Protein AF-A0A1U0TGA4-F1 (afdb_monomer)

Nearest PDB structures (foldseek):
  3win-assembly1_E  TM=5.427E-01  e=6.252E+00  Clostridium botulinum B
  6jud-assembly1_A  TM=2.972E-01  e=4.193E+00  Aspergillus oryzae
  6ju4-assembly1_A  TM=2.939E-01  e=4.193E+00  Aspergillus oryzae
  6juc-assembly1_A  TM=2.964E-01  e=7.420E+00  Aspergillus oryzae

Secondary structure (DSSP, 8-state):
--PPPPPPEEEEETTEEEEE-EEEE--TTS--EEEEEEEE-TT-EEEE---TT-SEEEEEEEE--TT-BTT-SSGGGBTT-PEEEEEEEE--SB-TTT-SBEEEEEE----SSTT-STTTTTTTTGGGSEEEEESS-TT-B-----

Structure (mmCIF, N/CA/C/O backbone):
data_AF-A0A1U0TGA4-F1
#
_entry.id   AF-A0A1U0TGA4-F1
#
loop_
_atom_site.group_PDB
_atom_site.id
_atom_site.type_symbol
_atom_site.label_atom_id
_atom_site.label_alt_id
_atom_site.label_comp_id
_atom_site.label_asym_id
_atom_site.label_entity_id
_atom_site.label_seq_id
_atom_site.pdbx_PDB_ins_code
_atom_site.Cartn_x
_atom_site.Cartn_y
_atom_site.Cartn_z
_atom_site.occupancy
_atom_site.B_iso_or_equiv
_atom_site.auth_seq_id
_atom_site.auth_comp_id
_atom_site.auth_asym_id
_atom_site.auth_atom_id
_atom_site.pdbx_PDB_model_num
ATOM 1 N N . MET A 1 1 ? -7.439 17.648 19.162 1.00 45.16 1 MET A N 1
ATOM 2 C CA . MET A 1 1 ? -7.726 16.208 18.994 1.00 45.16 1 MET A CA 1
ATOM 3 C C . MET A 1 1 ? -6.404 15.472 19.028 1.00 45.16 1 MET A C 1
ATOM 5 O O . MET A 1 1 ? -5.527 15.807 18.244 1.00 45.16 1 MET A O 1
ATOM 9 N N . THR A 1 2 ? -6.223 14.554 19.971 1.00 46.53 2 THR A N 1
ATOM 10 C CA . THR A 1 2 ? -5.033 13.700 20.017 1.00 46.53 2 THR A CA 1
ATOM 11 C C . THR A 1 2 ? -5.301 12.540 19.072 1.00 46.53 2 THR A C 1
ATOM 13 O O . THR A 1 2 ? -6.161 11.712 19.362 1.00 46.53 2 THR A O 1
ATOM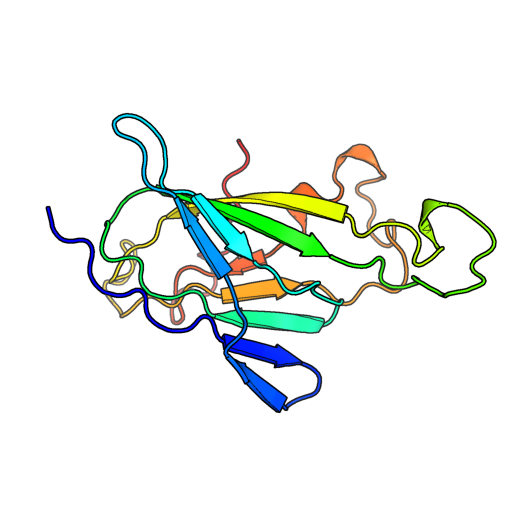 16 N N . TYR A 1 3 ? -4.648 12.522 17.911 1.00 54.56 3 TYR A N 1
ATOM 17 C CA . TYR A 1 3 ? -4.734 11.366 17.025 1.00 54.56 3 TYR A CA 1
ATOM 18 C C . TYR A 1 3 ? -4.116 10.163 17.753 1.00 54.56 3 TYR A C 1
ATOM 20 O O . TYR A 1 3 ? -3.051 10.322 18.364 1.00 54.56 3 TYR A O 1
ATOM 28 N N . PRO A 1 4 ? -4.773 8.990 17.761 1.00 58.16 4 PRO A N 1
ATOM 29 C CA . PRO A 1 4 ? -4.189 7.799 18.358 1.00 58.16 4 PRO A CA 1
ATOM 30 C C . PRO A 1 4 ? -2.836 7.515 17.702 1.00 58.16 4 PRO A C 1
ATOM 32 O O . PRO A 1 4 ? -2.633 7.799 16.519 1.00 58.16 4 PRO A O 1
ATOM 35 N N . LYS A 1 5 ? -1.891 6.977 18.484 1.00 58.34 5 LYS A N 1
ATOM 36 C CA . LYS A 1 5 ? -0.622 6.501 17.929 1.00 58.34 5 LYS A CA 1
ATOM 37 C C . LYS A 1 5 ? -0.975 5.469 16.853 1.00 58.34 5 LYS A C 1
ATOM 39 O O . LYS A 1 5 ? -1.648 4.498 17.196 1.00 58.34 5 LYS A O 1
ATOM 44 N N . PRO A 1 6 ? -0.579 5.680 15.591 1.00 64.00 6 PRO A N 1
ATOM 45 C CA . PRO A 1 6 ? -1.025 4.804 14.530 1.00 64.00 6 PRO A CA 1
ATOM 46 C C . PRO A 1 6 ? -0.408 3.421 14.743 1.00 64.00 6 PRO A C 1
ATOM 48 O O . PRO A 1 6 ? 0.765 3.297 15.120 1.00 64.00 6 PRO A O 1
ATOM 51 N N . GLU A 1 7 ? -1.231 2.392 14.567 1.00 76.44 7 GLU A N 1
ATOM 52 C CA . GLU A 1 7 ? -0.787 1.005 14.600 1.00 76.44 7 GLU A CA 1
ATOM 53 C C . GLU A 1 7 ? 0.287 0.768 13.522 1.00 76.44 7 GLU A C 1
ATOM 55 O O . GLU A 1 7 ? 0.352 1.501 12.526 1.00 76.44 7 GLU A O 1
ATOM 60 N N . PRO A 1 8 ? 1.192 -0.203 13.727 1.00 85.25 8 PRO A N 1
ATOM 61 C CA . PRO A 1 8 ? 2.203 -0.515 12.729 1.00 85.25 8 PRO A CA 1
ATOM 62 C C . PRO A 1 8 ? 1.556 -0.970 11.415 1.00 85.25 8 PRO A C 1
ATOM 64 O O . PRO A 1 8 ? 0.623 -1.766 11.422 1.00 85.25 8 PRO A O 1
ATOM 67 N N . ILE A 1 9 ? 2.111 -0.511 10.292 1.00 87.38 9 ILE A N 1
ATOM 68 C CA . ILE A 1 9 ? 1.838 -1.083 8.970 1.00 87.38 9 ILE A CA 1
ATOM 69 C C . ILE A 1 9 ? 2.670 -2.353 8.835 1.00 87.38 9 ILE A C 1
ATOM 71 O O . ILE A 1 9 ? 3.887 -2.310 9.043 1.00 87.38 9 ILE A O 1
ATOM 75 N N . TRP A 1 10 ? 2.043 -3.468 8.467 1.00 91.44 10 TRP A N 1
ATOM 76 C CA . TRP A 1 10 ? 2.736 -4.741 8.281 1.00 91.44 10 TRP A CA 1
ATOM 77 C C . TRP A 1 10 ? 2.968 -5.026 6.805 1.00 91.44 10 TRP A C 1
ATOM 79 O O . TRP A 1 10 ? 2.050 -4.940 5.999 1.00 91.44 10 TRP A O 1
ATOM 89 N N . LEU A 1 11 ? 4.193 -5.414 6.464 1.00 92.62 11 LEU A N 1
ATOM 90 C CA . LEU A 1 11 ? 4.554 -5.925 5.149 1.00 92.62 11 LEU A CA 1
ATOM 91 C C . LEU A 1 11 ? 4.730 -7.439 5.229 1.00 92.62 11 LEU A C 1
ATOM 93 O O . LEU A 1 11 ? 5.493 -7.926 6.065 1.00 92.62 11 LEU A O 1
ATOM 97 N N . GLU A 1 12 ? 4.068 -8.165 4.336 1.00 93.88 12 GLU A N 1
ATOM 98 C CA . GLU A 1 12 ? 4.327 -9.566 4.035 1.00 93.88 12 GLU A CA 1
ATOM 99 C C . GLU A 1 12 ? 4.996 -9.687 2.660 1.00 93.88 12 GLU A C 1
ATOM 101 O O . GLU A 1 12 ? 4.471 -9.220 1.650 1.00 93.88 12 GLU A O 1
ATOM 106 N N . ARG A 1 13 ? 6.166 -10.330 2.621 1.00 90.62 13 ARG A N 1
ATOM 107 C CA . ARG A 1 13 ? 6.933 -10.599 1.397 1.00 90.62 13 ARG A CA 1
ATOM 108 C C . ARG A 1 13 ? 7.619 -11.949 1.527 1.00 90.62 13 ARG A C 1
ATOM 110 O O . ARG A 1 13 ? 8.324 -12.196 2.509 1.00 90.62 13 ARG A O 1
ATOM 117 N N . ASN A 1 14 ? 7.456 -12.820 0.529 1.00 88.50 14 ASN A N 1
ATOM 118 C CA . ASN A 1 14 ? 8.048 -14.166 0.513 1.00 88.50 14 ASN A CA 1
ATOM 119 C C . ASN A 1 14 ? 7.766 -14.966 1.807 1.00 88.50 14 ASN A C 1
ATOM 121 O O . ASN A 1 14 ? 8.666 -15.600 2.362 1.00 88.50 14 ASN A O 1
ATOM 125 N N . GLY A 1 15 ? 6.537 -14.872 2.332 1.00 89.19 15 GLY A N 1
ATOM 126 C CA . GLY A 1 15 ? 6.094 -15.568 3.549 1.00 89.19 15 GLY A CA 1
ATOM 127 C C . GLY A 1 15 ? 6.668 -15.033 4.869 1.00 89.19 15 GLY A C 1
ATOM 128 O O . GLY A 1 15 ? 6.471 -15.647 5.915 1.00 89.19 15 GLY A O 1
ATOM 129 N N . LYS A 1 16 ? 7.394 -13.909 4.852 1.00 94.00 16 LYS A N 1
ATOM 130 C CA . LYS A 1 16 ? 7.888 -13.227 6.057 1.00 94.00 16 LYS A CA 1
ATOM 131 C C . LYS A 1 16 ? 7.079 -11.960 6.302 1.00 94.00 16 LYS A C 1
ATOM 133 O O . LYS A 1 16 ? 6.805 -11.242 5.348 1.00 94.00 16 LYS A O 1
ATOM 138 N N . ARG A 1 17 ? 6.775 -11.667 7.573 1.00 94.38 17 ARG A N 1
ATOM 139 C CA . ARG A 1 17 ? 6.004 -10.490 8.003 1.00 94.38 17 ARG A CA 1
ATOM 140 C C . ARG A 1 17 ? 6.812 -9.608 8.957 1.00 94.38 17 ARG A C 1
ATOM 142 O O . ARG A 1 17 ? 7.390 -10.125 9.912 1.00 94.38 17 ARG A O 1
ATOM 149 N N . TRP A 1 18 ? 6.856 -8.298 8.715 1.00 94.12 18 TRP A N 1
ATOM 150 C CA . TRP A 1 18 ? 7.531 -7.321 9.585 1.00 94.12 18 TRP A CA 1
ATOM 151 C C . TRP A 1 18 ? 6.869 -5.937 9.510 1.00 94.12 18 TRP A C 1
ATOM 153 O O . TRP A 1 18 ? 6.201 -5.639 8.519 1.00 94.12 18 TRP A O 1
ATOM 163 N N . PRO A 1 19 ? 7.017 -5.084 10.541 1.00 93.50 19 PRO A N 1
ATOM 164 C CA . PRO A 1 19 ? 6.474 -3.735 10.491 1.00 93.50 19 PRO A CA 1
ATOM 165 C C . PRO A 1 19 ? 7.354 -2.844 9.607 1.00 93.50 19 PRO A C 1
ATOM 167 O O . PRO A 1 19 ? 8.584 -2.920 9.681 1.00 93.50 19 PRO A O 1
ATOM 170 N N . ILE A 1 20 ? 6.741 -1.975 8.806 1.00 90.44 20 ILE A N 1
ATOM 171 C CA . ILE A 1 20 ? 7.453 -1.006 7.963 1.00 90.44 20 ILE A CA 1
ATOM 172 C C . ILE A 1 20 ? 7.231 0.434 8.436 1.00 90.44 20 ILE A C 1
ATOM 174 O O . ILE A 1 20 ? 6.161 0.769 8.953 1.00 90.44 20 ILE A O 1
ATOM 178 N N . PRO A 1 21 ? 8.238 1.311 8.279 1.00 89.69 21 PRO A N 1
ATOM 179 C CA . PRO A 1 21 ? 8.108 2.712 8.641 1.00 89.69 21 PRO A CA 1
ATOM 180 C C . PRO A 1 21 ? 7.198 3.467 7.661 1.00 89.69 21 PRO A C 1
ATOM 182 O O . PRO A 1 21 ? 7.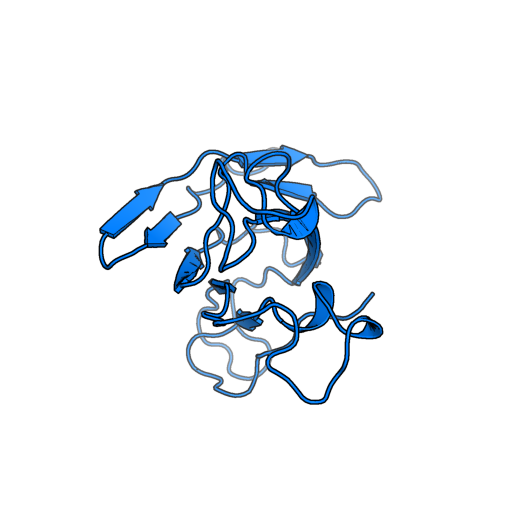234 3.253 6.447 1.00 89.69 21 PRO A O 1
ATOM 185 N N . PHE A 1 22 ? 6.420 4.403 8.197 1.00 87.62 22 PHE A N 1
ATOM 186 C CA . PHE A 1 22 ? 5.559 5.302 7.434 1.00 87.62 22 PHE A CA 1
ATOM 187 C C . PHE A 1 22 ? 5.496 6.677 8.101 1.00 87.62 22 PHE A C 1
ATOM 189 O O . PHE A 1 22 ? 5.731 6.810 9.304 1.00 87.62 22 PHE A O 1
ATOM 196 N N . SER A 1 23 ? 5.164 7.701 7.322 1.00 88.00 23 SER A N 1
ATOM 197 C CA . SER A 1 23 ? 4.798 9.022 7.836 1.00 88.00 23 SER A CA 1
ATOM 198 C C . SER A 1 23 ? 3.303 9.250 7.665 1.00 88.00 23 SER A C 1
ATOM 200 O O . SER A 1 23 ? 2.759 8.946 6.606 1.00 88.00 23 SER A O 1
ATOM 202 N N . ALA A 1 24 ? 2.659 9.808 8.686 1.00 84.25 24 ALA A N 1
ATOM 203 C CA . ALA A 1 24 ? 1.260 10.209 8.635 1.00 84.25 24 ALA A CA 1
ATOM 204 C C . ALA A 1 24 ? 1.156 11.729 8.780 1.00 84.25 24 ALA A C 1
ATOM 206 O O . ALA A 1 24 ? 1.659 12.297 9.753 1.00 84.25 24 ALA A O 1
ATOM 207 N N . THR A 1 25 ? 0.488 12.369 7.828 1.00 84.94 25 THR A N 1
ATOM 208 C CA . THR A 1 25 ? 0.280 13.814 7.791 1.00 84.94 25 THR A CA 1
ATOM 209 C C . THR A 1 25 ? -1.211 14.111 7.864 1.00 84.94 25 THR A C 1
ATOM 211 O O . THR A 1 25 ? -2.002 13.555 7.102 1.00 84.94 25 THR A O 1
ATOM 214 N N . TYR A 1 26 ? -1.586 15.003 8.781 1.00 80.62 26 TYR A N 1
ATOM 215 C CA . TYR A 1 26 ? -2.965 15.419 9.013 1.00 80.62 26 TYR A CA 1
ATOM 216 C C . TYR A 1 26 ? -3.048 16.939 8.880 1.00 80.62 26 TYR A C 1
ATOM 218 O O . TYR A 1 26 ? -2.508 17.664 9.718 1.00 80.62 26 TYR A O 1
ATOM 226 N N . HIS A 1 27 ? -3.730 17.413 7.841 1.00 81.25 27 HIS A N 1
ATOM 227 C CA . HIS A 1 27 ? -4.035 18.827 7.644 1.00 81.25 27 HIS A CA 1
ATOM 228 C C . HIS A 1 27 ? -5.547 19.037 7.706 1.00 81.25 27 HIS A C 1
ATOM 230 O O . HIS A 1 27 ? -6.328 18.207 7.242 1.00 81.25 27 HIS A O 1
ATOM 236 N N . GLU A 1 28 ? -5.973 20.130 8.335 1.00 79.50 28 GLU A N 1
ATOM 237 C CA . GLU A 1 28 ? -7.391 20.469 8.417 1.00 79.50 28 GLU A CA 1
ATOM 238 C C . GLU A 1 28 ? -7.944 20.750 7.013 1.00 79.50 28 GLU A C 1
ATOM 240 O O . GLU A 1 28 ? -7.356 21.512 6.252 1.00 79.50 28 GLU A O 1
ATOM 245 N N . GLY A 1 29 ? -9.065 20.114 6.667 1.00 78.00 29 GLY A N 1
ATOM 246 C CA . GLY A 1 29 ? -9.687 20.245 5.345 1.00 78.00 29 GLY A CA 1
ATOM 247 C C . GLY A 1 29 ? -9.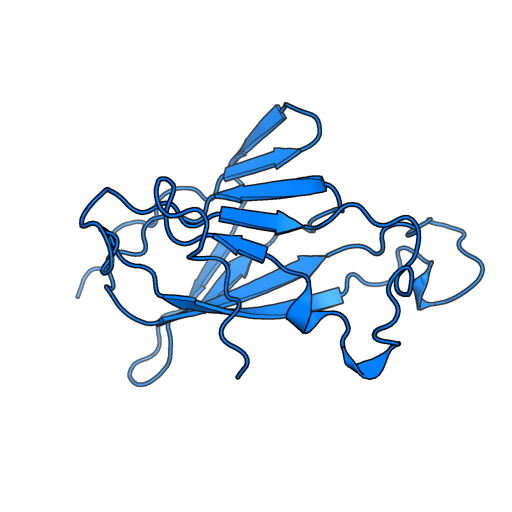080 19.367 4.245 1.00 78.00 29 GLY A C 1
ATOM 248 O O . GLY A 1 29 ? -9.638 19.325 3.152 1.00 78.00 29 GLY A O 1
ATOM 249 N N . GLU A 1 30 ? -8.004 18.626 4.523 1.00 82.00 30 GLU A N 1
ATOM 250 C CA . GLU A 1 30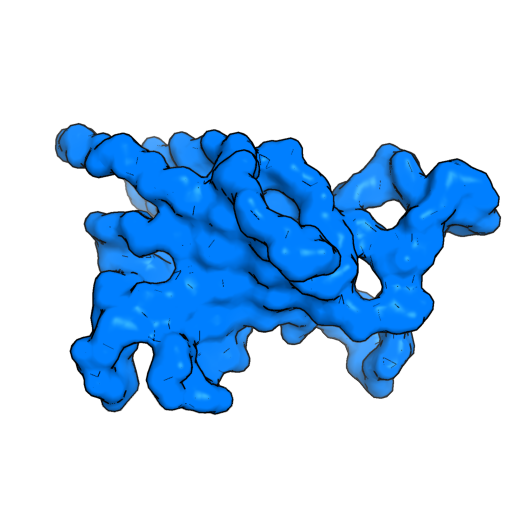 ? -7.395 17.683 3.579 1.00 82.00 30 GLU A CA 1
ATOM 251 C C . GLU A 1 30 ? -7.621 16.228 4.004 1.00 82.00 30 GLU A C 1
ATOM 253 O O . GLU A 1 30 ? -7.901 15.923 5.169 1.00 82.00 30 GLU A O 1
ATOM 258 N N . LEU A 1 31 ? -7.482 15.306 3.046 1.00 79.56 31 LEU A N 1
ATOM 259 C CA . LEU A 1 31 ? -7.455 13.885 3.370 1.00 79.56 31 LEU A CA 1
ATOM 260 C C . LEU A 1 31 ? -6.176 13.568 4.161 1.00 79.56 31 LEU A C 1
ATOM 262 O O . LEU A 1 31 ? -5.087 13.980 3.742 1.00 79.56 31 LEU A O 1
ATOM 266 N N . PRO A 1 32 ? -6.266 12.810 5.270 1.00 81.62 32 PRO A N 1
ATOM 267 C CA . PRO A 1 32 ? -5.079 12.315 5.949 1.00 81.62 32 PRO A CA 1
ATOM 268 C C . PRO A 1 32 ? -4.223 11.535 4.954 1.00 81.62 32 PRO A C 1
ATOM 270 O O . PRO A 1 32 ? -4.733 10.697 4.211 1.00 81.62 32 PRO A O 1
ATOM 273 N N . THR A 1 33 ? -2.927 11.829 4.928 1.00 84.44 33 THR A N 1
ATOM 274 C CA . THR A 1 33 ? -1.991 11.195 3.999 1.00 84.44 33 THR A CA 1
ATOM 275 C C . THR A 1 33 ? -1.044 10.288 4.764 1.00 84.44 33 THR A C 1
ATOM 277 O O . THR A 1 33 ? -0.323 10.733 5.657 1.00 84.44 33 THR A O 1
ATOM 280 N N . LEU A 1 34 ? -1.030 9.013 4.396 1.00 84.94 34 LEU A N 1
ATOM 281 C CA . LEU A 1 34 ? -0.017 8.046 4.784 1.00 84.94 34 LEU A CA 1
ATOM 282 C C . LEU A 1 34 ? 0.999 7.914 3.649 1.00 84.94 34 LEU A C 1
ATOM 284 O O . LEU A 1 34 ? 0.623 7.692 2.504 1.00 84.94 34 LEU A O 1
ATOM 288 N N . ALA A 1 35 ? 2.289 7.997 3.954 1.00 87.88 35 ALA A N 1
ATOM 289 C CA . ALA A 1 35 ? 3.344 7.680 2.996 1.00 87.88 35 ALA A CA 1
ATOM 290 C C . ALA A 1 35 ? 4.202 6.536 3.533 1.00 87.88 35 ALA A C 1
ATOM 292 O O . ALA A 1 35 ? 4.823 6.662 4.594 1.00 87.88 35 ALA A O 1
ATOM 293 N N . LEU A 1 36 ? 4.236 5.420 2.800 1.00 88.94 36 LEU A N 1
ATOM 294 C CA . LEU A 1 36 ? 5.137 4.313 3.113 1.00 88.94 36 LEU A CA 1
ATOM 295 C C . LEU A 1 36 ? 6.570 4.737 2.797 1.00 88.94 36 LEU A C 1
ATOM 297 O O . LEU A 1 36 ? 6.847 5.265 1.719 1.00 88.94 36 LEU A O 1
ATOM 301 N N . LEU A 1 37 ? 7.483 4.504 3.739 1.00 88.00 37 LEU A N 1
ATOM 302 C CA . LEU A 1 37 ? 8.898 4.833 3.552 1.00 88.00 37 LEU A CA 1
ATOM 303 C C . LEU A 1 37 ? 9.700 3.657 2.973 1.00 88.00 37 LEU A C 1
ATOM 305 O O . LEU A 1 37 ? 10.835 3.852 2.544 1.00 88.00 37 LEU A O 1
ATOM 309 N N . ASP A 1 38 ? 9.112 2.459 2.941 1.00 89.44 38 ASP A N 1
ATOM 310 C CA . ASP A 1 38 ? 9.672 1.288 2.261 1.00 89.44 38 ASP A CA 1
ATOM 311 C C . ASP A 1 38 ? 9.245 1.250 0.782 1.00 89.44 38 ASP A C 1
ATOM 313 O O . ASP A 1 38 ? 8.205 1.791 0.395 1.00 89.44 38 ASP A O 1
ATOM 317 N N . ILE A 1 39 ? 10.055 0.595 -0.048 1.00 88.38 39 ILE A N 1
ATOM 318 C CA . ILE A 1 39 ? 9.750 0.354 -1.456 1.00 88.38 39 ILE A CA 1
ATOM 319 C C . ILE A 1 39 ? 9.170 -1.053 -1.594 1.00 88.38 39 ILE A C 1
ATOM 321 O O . ILE A 1 39 ? 9.835 -2.064 -1.333 1.00 88.38 39 ILE A O 1
ATOM 325 N N . LEU A 1 40 ? 7.928 -1.116 -2.061 1.00 86.69 40 LEU A N 1
ATOM 326 C CA . LEU A 1 40 ? 7.230 -2.364 -2.308 1.00 86.69 40 LEU A CA 1
ATOM 327 C C . LEU A 1 40 ? 7.744 -3.045 -3.580 1.00 86.69 40 LEU A C 1
ATOM 329 O O . LEU A 1 40 ? 8.209 -2.412 -4.533 1.00 86.69 40 LEU A O 1
ATOM 333 N N . HIS A 1 41 ? 7.650 -4.362 -3.583 1.00 84.50 41 HIS A N 1
ATOM 334 C CA . HIS A 1 41 ? 7.975 -5.242 -4.690 1.00 84.50 41 HIS A CA 1
ATOM 335 C C . HIS A 1 41 ? 6.712 -5.996 -5.120 1.00 84.50 41 HIS A C 1
ATOM 337 O O . HIS A 1 41 ? 5.793 -6.171 -4.323 1.00 84.50 41 HIS A O 1
ATOM 343 N N . PRO A 1 42 ? 6.642 -6.457 -6.373 1.00 79.44 42 PRO A N 1
ATOM 344 C CA . PRO A 1 42 ? 5.589 -7.378 -6.787 1.00 79.44 42 PRO A CA 1
ATOM 345 C C . PRO A 1 42 ? 5.534 -8.621 -5.899 1.00 79.44 42 PRO A C 1
ATOM 347 O O . PRO A 1 42 ? 6.580 -9.159 -5.535 1.00 79.44 42 PRO A O 1
ATOM 350 N N . GLY A 1 43 ? 4.317 -9.032 -5.547 1.00 79.50 43 GLY A N 1
ATOM 351 C CA . GLY A 1 43 ? 4.030 -10.093 -4.580 1.00 79.50 43 GLY A CA 1
ATOM 352 C C . GLY A 1 43 ? 3.894 -9.608 -3.136 1.00 79.50 43 GLY A C 1
ATOM 353 O O . GLY A 1 43 ? 3.440 -10.367 -2.281 1.00 79.50 43 GLY A O 1
ATOM 354 N N . ASP A 1 44 ? 4.244 -8.352 -2.843 1.00 87.62 44 ASP A N 1
ATOM 355 C CA . ASP A 1 44 ? 4.077 -7.795 -1.504 1.00 87.62 44 ASP A CA 1
ATOM 356 C C . ASP A 1 44 ? 2.602 -7.642 -1.133 1.00 87.62 44 ASP A C 1
ATOM 358 O O . ASP A 1 44 ? 1.780 -7.175 -1.931 1.00 87.62 44 ASP A O 1
ATOM 362 N N . ARG A 1 45 ? 2.299 -7.944 0.130 1.00 87.94 45 ARG A N 1
ATOM 363 C CA . ARG A 1 45 ? 1.030 -7.598 0.770 1.00 87.94 45 ARG A CA 1
ATOM 364 C C . ARG A 1 45 ? 1.281 -6.638 1.917 1.00 87.94 45 ARG A C 1
ATOM 366 O O . ARG A 1 45 ? 2.132 -6.892 2.766 1.00 87.94 45 ARG A O 1
ATOM 373 N N . VAL A 1 46 ? 0.542 -5.539 1.948 1.00 86.81 46 VAL A N 1
ATOM 374 C CA . VAL A 1 46 ? 0.649 -4.520 2.993 1.00 86.81 46 VAL A CA 1
ATOM 375 C C . VAL A 1 46 ? -0.666 -4.440 3.744 1.00 86.81 46 VAL A C 1
ATOM 377 O O . VAL A 1 46 ? -1.699 -4.169 3.145 1.00 86.81 46 VAL A O 1
ATOM 380 N N . GLU A 1 47 ? -0.619 -4.643 5.051 1.00 86.00 47 GLU A N 1
ATOM 381 C CA . GLU A 1 47 ? -1.741 -4.433 5.959 1.00 86.00 47 GLU A CA 1
ATOM 382 C C . GLU A 1 47 ? -1.615 -3.039 6.562 1.00 86.00 47 GLU A C 1
ATOM 384 O O . GLU A 1 47 ? -0.662 -2.734 7.289 1.00 86.00 47 GLU A O 1
ATOM 389 N N . LEU A 1 48 ? -2.552 -2.171 6.194 1.00 80.88 48 LEU A N 1
ATOM 390 C CA . LEU A 1 48 ? -2.634 -0.821 6.723 1.00 80.88 48 LEU A CA 1
ATOM 391 C C . LEU A 1 48 ? -3.340 -0.856 8.082 1.00 80.88 48 LEU A C 1
ATOM 393 O O . LEU A 1 48 ? -4.256 -1.658 8.269 1.00 80.88 48 LEU A O 1
ATOM 397 N N . PRO A 1 49 ? -2.950 0.020 9.022 1.00 73.94 49 PRO A N 1
ATOM 398 C CA . PRO A 1 49 ? -3.641 0.141 10.290 1.00 73.94 49 PRO A CA 1
ATOM 399 C C . PRO A 1 49 ? -5.083 0.561 10.040 1.00 73.94 49 PRO A C 1
ATOM 401 O O . PRO A 1 49 ? -5.352 1.305 9.085 1.00 73.94 49 PRO A O 1
ATOM 404 N N . SER A 1 50 ? -5.982 0.196 10.957 1.00 66.81 50 SER A N 1
ATOM 405 C CA . SER A 1 50 ? -7.230 0.939 11.025 1.00 66.81 50 SER A CA 1
ATOM 406 C C . SER A 1 50 ? -6.883 2.372 11.412 1.00 66.81 50 SER A C 1
ATOM 408 O O . SER A 1 50 ? -6.527 2.689 12.552 1.00 66.81 50 SER A O 1
ATOM 410 N N . ILE A 1 51 ? -6.918 3.269 10.431 1.00 63.66 51 ILE A N 1
ATOM 411 C CA . ILE A 1 51 ? -6.932 4.684 10.737 1.00 63.66 51 ILE A CA 1
ATOM 412 C C . ILE A 1 51 ? -8.346 4.923 11.253 1.00 63.66 51 ILE A C 1
ATOM 414 O O . ILE A 1 51 ? -9.299 4.904 10.473 1.00 63.66 51 ILE A O 1
ATOM 418 N N . ALA A 1 52 ? -8.468 5.113 12.568 1.00 49.97 52 ALA A N 1
ATOM 419 C CA . ALA A 1 52 ? -9.710 5.366 13.306 1.00 49.97 52 ALA A CA 1
ATOM 420 C C . ALA A 1 52 ? -10.377 6.708 12.928 1.00 49.97 52 ALA A C 1
ATOM 422 O O . ALA A 1 52 ? -10.837 7.477 13.773 1.00 49.97 52 ALA A O 1
ATOM 423 N N . THR A 1 53 ? -10.350 7.063 11.650 1.00 54.00 53 THR A N 1
ATOM 424 C CA . THR A 1 53 ? -10.895 8.287 11.093 1.00 54.00 53 THR A CA 1
ATOM 425 C C . THR A 1 53 ? -12.269 8.055 10.484 1.00 54.00 53 THR A C 1
ATOM 427 O O . THR A 1 53 ? -12.975 9.049 10.336 1.00 54.00 53 THR A O 1
ATOM 430 N N . ASN A 1 54 ? -12.672 6.810 10.155 1.00 63.25 54 ASN A N 1
ATOM 431 C CA . ASN A 1 54 ? -13.897 6.507 9.389 1.00 63.25 54 ASN A CA 1
ATOM 432 C C . ASN A 1 54 ? -14.078 7.481 8.205 1.00 63.25 54 ASN A C 1
ATOM 434 O O . ASN A 1 54 ? -15.172 7.974 7.927 1.00 63.25 54 ASN A O 1
ATOM 438 N N . ARG A 1 55 ? -12.961 7.842 7.565 1.00 68.25 55 ARG A N 1
ATOM 439 C CA . ARG A 1 55 ? -12.861 8.856 6.512 1.00 68.25 55 ARG A CA 1
ATOM 440 C C . ARG A 1 55 ? -11.921 8.349 5.421 1.00 68.25 55 ARG A C 1
ATOM 442 O O . ARG A 1 55 ? -11.047 7.533 5.724 1.00 68.25 55 ARG A O 1
ATOM 449 N N . PRO A 1 56 ? -12.046 8.866 4.188 1.00 75.06 56 PRO A N 1
ATOM 450 C CA . PRO A 1 56 ? -11.065 8.595 3.154 1.00 75.06 56 PRO A CA 1
ATOM 451 C C . PRO A 1 56 ? -9.674 9.054 3.604 1.00 75.06 56 PRO A C 1
ATOM 453 O O . PRO A 1 56 ? -9.526 10.085 4.264 1.00 75.06 56 PRO A O 1
ATOM 456 N N . ALA A 1 57 ? -8.657 8.295 3.228 1.00 77.69 57 ALA A N 1
ATOM 457 C CA . ALA A 1 57 ? -7.254 8.590 3.434 1.00 77.69 57 ALA A CA 1
ATOM 458 C C . ALA A 1 57 ? -6.509 8.424 2.113 1.00 77.69 57 ALA A C 1
ATOM 460 O O . ALA A 1 57 ? -6.852 7.585 1.279 1.00 77.69 57 ALA A O 1
ATOM 461 N N . ARG A 1 58 ? -5.469 9.228 1.927 1.00 83.19 58 ARG A N 1
ATOM 462 C CA . ARG A 1 58 ? -4.527 9.058 0.832 1.00 83.19 58 ARG A CA 1
ATOM 463 C C . ARG A 1 58 ? -3.379 8.174 1.295 1.00 83.19 58 ARG A C 1
ATOM 465 O O . ARG A 1 58 ? -2.841 8.372 2.380 1.00 83.19 58 ARG A O 1
ATOM 472 N N . LEU A 1 59 ? -2.973 7.234 0.459 1.00 83.25 59 LEU A N 1
ATOM 473 C CA . LEU A 1 59 ? -1.764 6.453 0.629 1.00 83.25 59 LEU A CA 1
ATOM 474 C C . LEU A 1 59 ? -0.824 6.696 -0.546 1.00 83.25 59 LEU A C 1
ATOM 476 O O . LEU A 1 59 ? -1.181 6.434 -1.690 1.00 83.25 59 LEU A O 1
ATOM 480 N N . ASP A 1 60 ? 0.395 7.124 -0.258 1.00 86.56 60 ASP A N 1
ATOM 481 C CA . ASP A 1 60 ? 1.468 7.200 -1.239 1.00 86.56 60 ASP A CA 1
ATOM 482 C C . ASP A 1 60 ? 2.435 6.024 -1.027 1.00 86.56 60 ASP A C 1
ATOM 484 O O . ASP A 1 60 ? 3.051 5.882 0.035 1.00 86.56 60 ASP A O 1
ATOM 488 N N . VAL A 1 61 ? 2.585 5.177 -2.049 1.00 85.38 61 VAL A N 1
ATOM 489 C CA . VAL A 1 61 ? 3.503 4.026 -2.024 1.00 85.38 61 VAL A CA 1
ATOM 490 C C . VAL A 1 61 ? 4.584 4.155 -3.086 1.00 85.38 61 VAL A C 1
ATOM 492 O O . VAL A 1 61 ? 4.324 4.612 -4.200 1.00 85.38 61 VAL A O 1
ATOM 495 N N . ALA A 1 62 ? 5.801 3.730 -2.753 1.00 86.44 62 ALA A N 1
ATOM 496 C CA . ALA A 1 62 ? 6.882 3.554 -3.713 1.00 86.44 62 ALA A CA 1
ATOM 497 C C . ALA A 1 62 ? 6.959 2.080 -4.130 1.00 86.44 62 ALA A C 1
ATOM 499 O O . ALA A 1 62 ? 6.950 1.207 -3.267 1.00 86.44 62 ALA A O 1
ATOM 500 N N . VAL A 1 63 ? 7.049 1.785 -5.428 1.00 80.69 63 VAL A N 1
ATOM 501 C CA . VAL A 1 63 ? 7.011 0.405 -5.939 1.00 80.69 63 VAL A CA 1
ATOM 502 C C . VAL A 1 63 ? 8.047 0.192 -7.033 1.00 80.69 63 VAL A C 1
ATOM 504 O O . VAL A 1 63 ? 8.190 1.008 -7.950 1.00 80.69 63 VAL A O 1
ATOM 507 N N . TRP A 1 64 ? 8.770 -0.922 -6.961 1.00 80.12 64 TRP A N 1
ATOM 508 C CA . TRP A 1 64 ? 9.671 -1.323 -8.032 1.00 80.12 64 TRP A CA 1
ATOM 509 C C . TRP A 1 64 ? 8.919 -1.963 -9.213 1.00 80.12 64 TRP A C 1
ATOM 511 O O . TRP A 1 64 ? 7.993 -2.746 -9.006 1.00 80.12 64 TRP A O 1
ATOM 521 N N . PRO A 1 65 ? 9.368 -1.719 -10.462 1.00 71.56 65 PRO A N 1
ATOM 522 C CA . PRO A 1 65 ? 9.074 -2.591 -11.590 1.00 71.56 65 PRO A CA 1
ATOM 523 C C . PRO A 1 65 ? 9.260 -4.077 -11.252 1.00 71.56 65 PRO A C 1
ATOM 525 O O . PRO A 1 65 ? 10.286 -4.420 -10.656 1.00 71.56 65 PRO A O 1
ATOM 528 N N . PRO A 1 66 ? 8.421 -4.982 -11.778 1.00 67.00 66 PRO A N 1
ATOM 529 C CA . PRO A 1 66 ? 8.673 -6.419 -11.649 1.00 67.00 66 PRO A CA 1
ATOM 530 C C . PRO A 1 66 ? 10.002 -6.884 -12.242 1.00 67.00 66 PRO A C 1
ATOM 532 O O . PRO A 1 66 ? 10.682 -7.745 -11.690 1.00 67.00 66 PRO A O 1
ATOM 535 N N . ASN A 1 67 ? 10.442 -6.226 -13.314 1.00 66.00 67 ASN A N 1
ATOM 536 C CA . ASN A 1 67 ? 11.725 -6.495 -13.960 1.00 66.00 67 ASN A CA 1
ATOM 537 C C . ASN A 1 67 ? 12.815 -5.481 -13.604 1.00 66.00 67 ASN A C 1
ATOM 539 O O . ASN A 1 67 ? 13.738 -5.281 -14.397 1.00 66.00 67 ASN A O 1
ATOM 543 N N . ALA A 1 68 ? 12.718 -4.802 -12.458 1.00 70.94 68 ALA A N 1
ATOM 544 C CA . ALA A 1 68 ? 13.747 -3.851 -12.056 1.00 70.94 68 ALA A CA 1
ATOM 545 C C . ALA A 1 68 ? 15.057 -4.604 -11.789 1.00 70.94 68 ALA A C 1
ATOM 547 O O . ALA A 1 68 ? 15.141 -5.456 -10.898 1.00 70.94 68 ALA A O 1
ATOM 548 N N . ARG A 1 69 ? 16.101 -4.287 -12.551 1.00 70.88 69 ARG A N 1
ATOM 549 C CA . ARG A 1 69 ? 17.457 -4.823 -12.377 1.00 70.88 69 ARG A CA 1
ATOM 550 C C . ARG A 1 69 ? 18.439 -3.663 -12.263 1.00 70.88 69 ARG A C 1
ATOM 552 O O . ARG A 1 69 ? 18.242 -2.635 -12.900 1.00 70.88 69 ARG A O 1
ATOM 559 N N . GLU A 1 70 ? 19.525 -3.846 -11.517 1.00 70.31 70 GLU A N 1
ATOM 560 C CA . GLU A 1 70 ? 20.602 -2.843 -11.416 1.00 70.31 70 GLU A CA 1
ATOM 561 C C . GLU A 1 70 ? 21.125 -2.429 -12.807 1.00 70.31 70 GLU A C 1
ATOM 563 O O . GLU A 1 70 ? 21.250 -1.248 -13.115 1.00 70.31 70 GLU A O 1
ATOM 568 N N . ALA A 1 71 ? 21.315 -3.404 -13.703 1.00 67.69 71 ALA A N 1
ATOM 569 C CA . ALA A 1 71 ? 21.852 -3.202 -15.051 1.00 67.69 71 ALA A CA 1
ATOM 570 C C . ALA A 1 71 ? 20.797 -3.277 -16.179 1.00 67.69 71 ALA A C 1
ATOM 572 O O . ALA A 1 71 ? 21.134 -3.604 -17.317 1.00 67.69 71 ALA A O 1
ATOM 573 N N . GLY A 1 72 ? 19.512 -3.017 -15.898 1.00 63.22 72 GLY A N 1
ATOM 574 C CA . GLY A 1 72 ? 18.450 -3.099 -16.917 1.00 63.22 72 GLY A CA 1
ATOM 575 C C . GLY A 1 72 ? 18.744 -2.228 -18.150 1.00 63.22 72 GLY A C 1
ATOM 576 O O . GLY A 1 72 ? 19.302 -1.150 -18.027 1.00 63.22 72 GLY A O 1
ATOM 577 N N . SER A 1 73 ? 18.393 -2.637 -19.369 1.00 63.69 73 SER A N 1
ATOM 578 C CA . SER A 1 73 ? 18.764 -1.891 -20.592 1.00 63.69 73 SER A CA 1
ATOM 579 C C . SER A 1 73 ? 17.927 -0.631 -20.876 1.00 63.69 73 SER A C 1
ATOM 581 O O . SER A 1 73 ? 18.198 0.071 -21.843 1.00 63.69 73 SER A O 1
ATOM 583 N N . GLY A 1 74 ? 16.945 -0.299 -20.032 1.00 60.47 74 GLY A N 1
ATOM 584 C CA . GLY A 1 74 ? 16.108 0.894 -20.185 1.00 60.47 74 GLY A CA 1
ATOM 585 C C . GLY A 1 74 ? 15.778 1.542 -18.846 1.00 60.47 74 GLY A C 1
ATOM 586 O O . GLY A 1 74 ? 15.738 0.852 -17.830 1.00 60.47 74 GLY A O 1
ATOM 587 N N . TRP A 1 75 ? 15.515 2.852 -18.857 1.00 55.31 75 TRP A N 1
ATOM 588 C CA . TRP A 1 75 ? 15.223 3.658 -17.660 1.00 55.31 75 TRP A CA 1
ATOM 589 C C . TRP A 1 75 ? 14.158 3.012 -16.759 1.00 55.31 75 TRP A C 1
ATOM 591 O O . TRP A 1 75 ? 14.380 2.834 -15.570 1.00 55.31 75 TRP A O 1
ATOM 601 N N . PHE A 1 76 ? 13.065 2.522 -17.350 1.00 56.03 76 PHE A N 1
ATOM 602 C CA . PHE A 1 76 ? 11.962 1.867 -16.633 1.00 56.03 76 PHE A CA 1
ATOM 603 C C . PHE A 1 76 ? 12.256 0.447 -16.122 1.00 56.03 76 PHE A C 1
ATOM 605 O O . PHE A 1 76 ? 11.463 -0.120 -15.375 1.00 56.03 76 PHE A O 1
ATOM 612 N N . ARG A 1 77 ? 13.365 -0.162 -16.552 1.00 60.12 77 ARG A N 1
ATOM 613 C CA . ARG A 1 77 ? 13.822 -1.493 -16.112 1.00 60.12 77 ARG A CA 1
ATOM 614 C C . ARG A 1 77 ? 15.047 -1.408 -15.202 1.00 60.12 77 ARG A C 1
ATOM 616 O O . ARG A 1 77 ? 15.492 -2.436 -14.698 1.00 60.12 77 ARG A O 1
ATOM 623 N N . ARG A 1 78 ? 15.608 -0.211 -15.010 1.00 64.50 78 ARG A N 1
ATOM 624 C CA . ARG A 1 78 ? 16.713 0.032 -14.084 1.00 64.50 78 ARG A CA 1
ATOM 625 C C . ARG A 1 78 ? 16.170 0.342 -12.697 1.00 64.50 78 ARG A C 1
ATOM 627 O O . ARG A 1 78 ? 15.164 1.032 -12.565 1.00 64.50 78 ARG A O 1
ATOM 634 N N . LYS A 1 79 ? 16.873 -0.113 -11.658 1.00 69.50 79 LYS A N 1
ATOM 635 C CA . LYS A 1 79 ? 16.621 0.292 -10.265 1.00 69.50 79 LYS A CA 1
ATOM 636 C C . LYS A 1 79 ? 17.103 1.727 -9.978 1.00 69.50 79 LYS A C 1
ATOM 638 O O . LYS A 1 79 ? 17.766 1.983 -8.984 1.00 69.50 79 LYS A O 1
ATOM 643 N N . THR A 1 80 ? 16.805 2.677 -10.864 1.00 69.12 80 THR A N 1
ATOM 644 C CA . THR A 1 80 ? 17.200 4.085 -10.701 1.00 69.12 80 THR A CA 1
ATOM 645 C C . THR A 1 80 ? 16.166 4.895 -9.932 1.00 69.12 80 THR A C 1
ATOM 647 O O . THR A 1 80 ? 16.548 5.785 -9.179 1.00 69.12 80 THR A O 1
ATOM 650 N 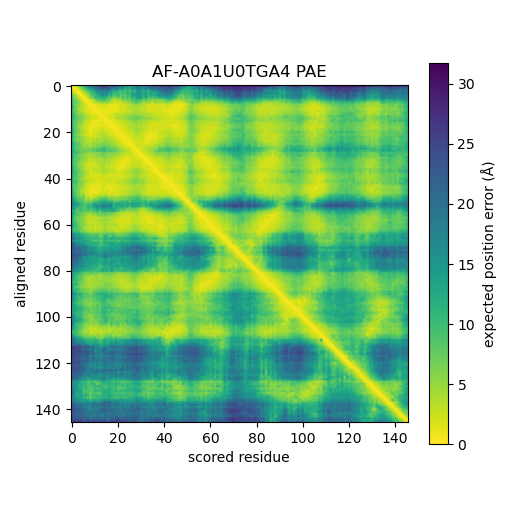N . TYR A 1 81 ? 14.871 4.599 -10.093 1.00 68.50 81 TYR A N 1
ATOM 651 C CA . TYR A 1 81 ? 13.816 5.270 -9.332 1.00 68.50 81 TYR A CA 1
ATOM 652 C C . TYR A 1 81 ? 12.562 4.386 -9.196 1.00 68.50 81 TYR A C 1
ATOM 654 O O . TYR A 1 81 ? 12.092 3.867 -10.212 1.00 68.50 81 TYR A O 1
ATOM 662 N N . PRO A 1 82 ? 12.013 4.184 -7.983 1.00 78.00 82 PRO A N 1
ATOM 663 C CA . PRO A 1 82 ? 10.741 3.488 -7.805 1.00 78.00 82 PRO A CA 1
ATOM 664 C C . PRO A 1 82 ? 9.567 4.357 -8.284 1.00 78.00 82 PRO A C 1
ATOM 666 O O . PRO A 1 82 ? 9.618 5.585 -8.205 1.00 78.00 82 PRO A O 1
ATOM 669 N N . TYR A 1 83 ? 8.482 3.737 -8.745 1.00 77.25 83 TYR A N 1
ATOM 670 C CA . TYR A 1 83 ? 7.257 4.468 -9.079 1.00 77.25 83 TYR A CA 1
ATOM 671 C C . TYR A 1 83 ? 6.541 4.888 -7.814 1.00 77.25 83 TYR A C 1
ATOM 673 O O . TYR A 1 83 ? 6.420 4.094 -6.887 1.00 77.25 83 TYR A O 1
ATOM 681 N N . ARG A 1 84 ? 6.026 6.115 -7.798 1.00 79.00 84 ARG A N 1
ATOM 682 C CA . ARG A 1 84 ? 5.148 6.581 -6.729 1.00 79.00 84 ARG A CA 1
ATOM 683 C C . ARG A 1 84 ? 3.703 6.490 -7.182 1.00 79.00 84 ARG A C 1
ATOM 685 O O . ARG A 1 84 ? 3.343 7.104 -8.183 1.00 79.00 84 ARG A O 1
ATOM 692 N N . ILE A 1 85 ? 2.904 5.721 -6.453 1.00 77.75 85 ILE A N 1
ATOM 693 C CA . ILE A 1 85 ? 1.477 5.558 -6.711 1.00 77.75 85 ILE A CA 1
ATOM 694 C C . ILE A 1 85 ? 0.698 6.178 -5.553 1.00 77.75 85 ILE A C 1
ATOM 696 O O . ILE A 1 85 ? 0.799 5.676 -4.431 1.00 77.75 85 ILE A O 1
ATOM 700 N N . PRO A 1 86 ? -0.069 7.249 -5.813 1.00 79.12 86 PRO A N 1
ATOM 701 C CA . PRO A 1 86 ? -1.083 7.711 -4.886 1.00 79.12 86 PRO A CA 1
ATOM 702 C C . PRO A 1 86 ? -2.330 6.829 -5.001 1.00 79.12 86 PRO A C 1
ATOM 704 O O . PRO A 1 86 ? -2.789 6.511 -6.098 1.00 79.12 86 PRO A O 1
ATOM 707 N N . MET A 1 87 ? -2.894 6.453 -3.863 1.00 77.75 87 MET A N 1
ATOM 708 C CA . MET A 1 87 ? -4.166 5.750 -3.738 1.00 77.75 87 MET A CA 1
ATOM 709 C C . MET A 1 87 ? -5.051 6.510 -2.764 1.00 77.75 87 MET A C 1
ATOM 711 O O . MET A 1 87 ? -4.553 7.068 -1.790 1.00 77.75 87 MET A O 1
ATOM 715 N N . VAL A 1 88 ? -6.356 6.517 -3.005 1.00 76.75 88 VAL A N 1
ATOM 716 C CA . VAL A 1 88 ? -7.338 6.956 -2.014 1.00 76.75 88 VAL A CA 1
ATOM 717 C C . VAL A 1 88 ? -8.086 5.721 -1.544 1.00 76.75 88 VAL A C 1
ATOM 719 O O . VAL A 1 88 ? -8.447 4.865 -2.351 1.00 76.75 88 VAL A O 1
ATOM 722 N N . PHE A 1 89 ? -8.251 5.595 -0.234 1.00 72.62 89 PHE A N 1
ATOM 723 C CA . PHE A 1 89 ? -8.944 4.470 0.366 1.00 72.62 89 PHE A CA 1
ATOM 724 C C . PHE A 1 89 ? -9.797 4.899 1.545 1.00 72.62 89 PHE A C 1
ATOM 726 O O . PHE A 1 89 ? -9.436 5.808 2.288 1.00 72.62 89 PHE A O 1
ATOM 733 N N . ASN A 1 90 ? -10.912 4.206 1.751 1.00 71.19 90 ASN A N 1
ATOM 734 C CA . ASN A 1 90 ? -11.756 4.419 2.915 1.00 71.19 90 ASN A CA 1
ATOM 735 C C . ASN A 1 90 ? -11.335 3.490 4.059 1.00 71.19 90 ASN A C 1
ATOM 737 O O . ASN A 1 90 ? -11.469 2.266 3.960 1.00 71.19 90 ASN A O 1
ATOM 741 N N . SER A 1 91 ? -10.838 4.071 5.155 1.00 67.88 91 SER A N 1
ATOM 742 C CA . SER A 1 91 ? -10.493 3.328 6.366 1.00 67.88 91 SER A CA 1
ATOM 743 C C . SER A 1 91 ? -11.707 3.221 7.293 1.00 67.88 91 SER A C 1
ATOM 745 O O . SER A 1 91 ? -11.948 4.083 8.138 1.00 67.88 91 SER A O 1
ATOM 747 N N . PHE A 1 92 ? -12.518 2.184 7.092 1.00 69.56 92 PHE A N 1
ATOM 748 C CA . PHE A 1 92 ? -13.598 1.821 8.013 1.00 69.56 92 PHE A CA 1
ATOM 749 C C . PHE A 1 92 ? -13.116 0.807 9.052 1.00 69.56 92 PHE A C 1
ATOM 751 O O . PHE A 1 92 ? -12.295 -0.040 8.712 1.00 69.56 92 PHE A O 1
ATOM 758 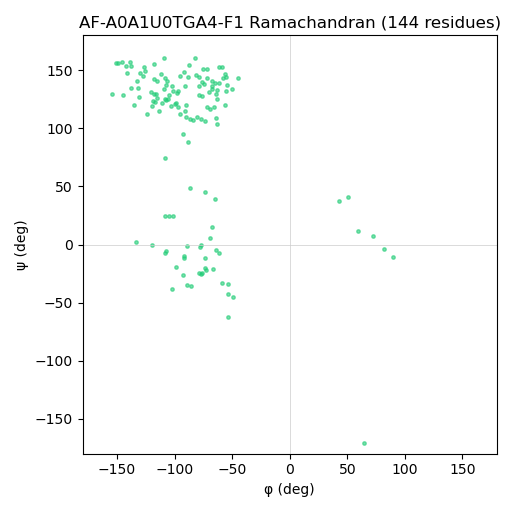N N . ASP A 1 93 ? -13.666 0.834 10.268 1.00 70.88 93 ASP A N 1
ATOM 759 C CA . ASP A 1 93 ? -13.450 -0.232 11.269 1.00 70.88 93 ASP A CA 1
ATOM 760 C C . ASP A 1 93 ? -14.315 -1.482 10.997 1.00 70.88 93 ASP A C 1
ATOM 762 O O . ASP A 1 93 ? -13.985 -2.596 11.405 1.00 70.88 93 ASP A O 1
ATOM 766 N N . THR A 1 94 ? -15.441 -1.302 10.296 1.00 73.50 94 THR A N 1
ATOM 767 C CA . THR A 1 94 ? -16.345 -2.387 9.888 1.00 73.50 94 THR A CA 1
ATOM 768 C C . THR A 1 94 ? -16.825 -2.208 8.452 1.00 73.50 94 THR A C 1
ATOM 770 O O . THR A 1 94 ? -16.894 -1.099 7.921 1.00 73.50 94 THR A O 1
ATOM 773 N N . CYS A 1 95 ? -17.173 -3.314 7.796 1.00 74.12 95 CYS A N 1
ATOM 774 C CA . CYS A 1 95 ? -17.565 -3.300 6.395 1.00 74.12 95 CYS A CA 1
ATOM 775 C C . CYS A 1 95 ? -18.991 -2.759 6.262 1.00 74.12 95 CYS A C 1
ATOM 777 O O . CYS A 1 95 ? -19.901 -3.327 6.869 1.00 74.12 95 CYS A O 1
ATOM 779 N N . PRO A 1 96 ? -19.247 -1.746 5.418 1.00 71.06 96 PRO A N 1
ATOM 780 C CA . PRO A 1 96 ? -20.600 -1.223 5.248 1.00 71.06 96 PRO A CA 1
ATOM 781 C C . PRO A 1 96 ? -21.557 -2.228 4.584 1.00 71.06 96 PRO A C 1
ATOM 783 O O . PRO A 1 96 ? -22.767 -2.101 4.736 1.00 71.06 96 PRO A O 1
ATOM 786 N N . ALA A 1 97 ? -21.037 -3.234 3.871 1.00 75.06 97 ALA A N 1
ATOM 787 C CA . ALA A 1 97 ? -21.853 -4.236 3.187 1.00 75.06 97 ALA A CA 1
ATOM 788 C C . ALA A 1 97 ? -22.271 -5.415 4.085 1.00 75.06 97 ALA A C 1
ATOM 790 O O . ALA A 1 97 ? -23.369 -5.941 3.920 1.00 75.06 97 ALA A O 1
ATOM 791 N N . CYS A 1 98 ? -21.411 -5.854 5.011 1.00 80.06 98 CYS A N 1
ATOM 792 C CA . CYS A 1 98 ? -21.641 -7.069 5.811 1.00 80.06 98 CYS A CA 1
ATOM 793 C C . CYS A 1 98 ? -21.376 -6.914 7.317 1.00 80.06 98 CYS A C 1
ATOM 795 O O . CYS A 1 98 ? -21.480 -7.893 8.053 1.00 80.06 98 CYS A O 1
ATOM 797 N N . SER A 1 99 ? -21.013 -5.713 7.775 1.00 75.94 99 SER A N 1
ATOM 798 C CA . SER A 1 99 ? -20.788 -5.347 9.183 1.00 75.94 99 SER A CA 1
ATOM 799 C C . SER A 1 99 ? -19.707 -6.141 9.927 1.00 75.94 99 SER A C 1
ATOM 801 O O . SER A 1 99 ? -19.600 -6.030 11.145 1.00 75.94 99 SER A O 1
ATOM 803 N N . THR A 1 100 ? -18.883 -6.922 9.226 1.00 76.62 100 THR A N 1
ATOM 804 C CA . THR A 1 100 ? -17.721 -7.595 9.825 1.00 76.62 100 THR A CA 1
ATOM 805 C C . THR A 1 100 ? -16.534 -6.648 9.918 1.00 76.62 100 THR A C 1
ATOM 807 O O . THR A 1 100 ? -16.468 -5.677 9.162 1.00 76.62 100 THR A O 1
ATOM 810 N N . GLU A 1 101 ? -15.570 -6.969 10.781 1.00 74.00 101 GLU A N 1
ATOM 811 C CA . GLU A 1 101 ? -14.286 -6.264 10.843 1.00 74.00 101 GLU A CA 1
ATOM 812 C C . GLU A 1 101 ? -13.657 -6.158 9.448 1.00 74.00 101 GLU A C 1
ATOM 814 O O . GLU A 1 101 ? -13.662 -7.102 8.643 1.00 74.00 101 GLU A O 1
ATOM 819 N N . THR A 1 102 ? -13.185 -4.959 9.134 1.00 71.19 102 THR A N 1
ATOM 820 C CA . THR A 1 102 ? -12.495 -4.637 7.888 1.00 71.19 102 THR A CA 1
ATOM 821 C C . THR A 1 102 ? -11.003 -4.731 8.098 1.00 71.19 102 THR A C 1
ATOM 823 O O . THR A 1 102 ? -10.482 -4.414 9.161 1.00 71.19 102 THR A O 1
ATOM 826 N N . VAL A 1 103 ? -10.312 -5.178 7.057 1.00 69.44 103 VAL A N 1
ATOM 827 C CA . VAL A 1 103 ? -8.856 -5.175 7.032 1.00 69.44 103 VAL A CA 1
ATOM 828 C C . VAL A 1 103 ? -8.453 -4.548 5.717 1.00 69.44 103 VAL A C 1
ATOM 830 O O . VAL A 1 103 ? -8.944 -4.957 4.663 1.00 69.44 103 VAL A O 1
ATOM 833 N N . HIS A 1 104 ? -7.594 -3.537 5.792 1.00 75.06 104 HIS A N 1
ATOM 834 C CA . HIS A 1 104 ? -7.128 -2.785 4.636 1.00 75.06 104 HIS A CA 1
ATOM 835 C C . HIS A 1 104 ? -5.844 -3.413 4.124 1.00 75.06 104 HIS A C 1
ATOM 837 O O . HIS A 1 104 ? -4.755 -3.129 4.619 1.00 75.06 104 HIS A O 1
ATOM 843 N N . HIS A 1 105 ? -5.978 -4.295 3.141 1.00 77.00 105 HIS A N 1
ATOM 844 C CA . HIS A 1 105 ? -4.835 -4.914 2.484 1.00 77.00 105 HIS A CA 1
ATOM 845 C C . HIS A 1 105 ? -4.575 -4.266 1.138 1.00 77.00 105 HIS A C 1
ATOM 847 O O . HIS A 1 105 ? -5.496 -4.066 0.351 1.00 77.00 105 HIS A O 1
ATOM 853 N N . ILE A 1 106 ? -3.306 -4.013 0.854 1.00 79.19 106 ILE A N 1
ATOM 854 C CA . ILE A 1 106 ? -2.832 -3.703 -0.486 1.00 79.19 106 ILE A CA 1
ATOM 855 C C . ILE A 1 106 ? -2.049 -4.889 -0.985 1.00 79.19 106 ILE A C 1
ATOM 857 O O . ILE A 1 106 ? -1.078 -5.302 -0.354 1.00 79.19 106 ILE A O 1
ATOM 861 N N . GLU A 1 107 ? -2.444 -5.395 -2.140 1.00 77.44 107 GLU A N 1
ATOM 862 C CA . GLU A 1 107 ? -1.677 -6.400 -2.856 1.00 77.44 107 GLU A CA 1
ATOM 863 C C . GLU A 1 107 ? -0.990 -5.750 -4.056 1.00 77.44 107 GLU A C 1
ATOM 865 O O . GLU A 1 107 ? -1.626 -5.099 -4.894 1.00 77.44 107 GLU A O 1
ATOM 870 N N . VAL A 1 108 ? 0.330 -5.919 -4.130 1.00 78.25 108 VAL A N 1
ATOM 871 C CA . VAL A 1 108 ? 1.118 -5.536 -5.299 1.00 78.25 108 VAL A CA 1
ATOM 872 C C . VAL A 1 108 ? 1.173 -6.747 -6.229 1.00 78.25 108 VA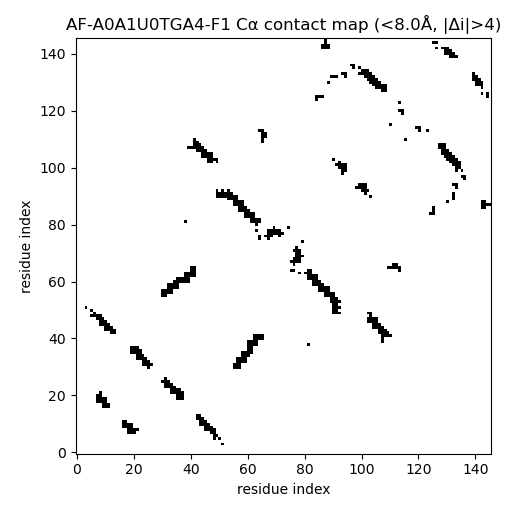L A C 1
ATOM 874 O O . VAL A 1 108 ? 1.841 -7.726 -5.900 1.00 78.25 108 VAL A O 1
ATOM 877 N N . PRO A 1 109 ? 0.502 -6.727 -7.390 1.00 71.38 109 PRO A N 1
ATOM 878 C CA . PRO A 1 109 ? 0.400 -7.912 -8.234 1.00 71.38 109 PRO A CA 1
ATOM 879 C C . PRO A 1 109 ? 1.762 -8.354 -8.780 1.00 71.38 109 PRO A C 1
ATOM 881 O O . PRO A 1 109 ? 2.561 -7.528 -9.233 1.00 71.38 109 PRO A O 1
ATOM 884 N N . GLU A 1 110 ? 1.997 -9.668 -8.785 1.00 67.75 110 GLU A N 1
ATOM 885 C CA . GLU A 1 110 ? 3.111 -10.297 -9.497 1.00 67.75 110 GLU A CA 1
ATOM 886 C C . GLU A 1 110 ? 2.840 -10.250 -11.003 1.00 67.75 110 GLU A C 1
ATOM 888 O O . GLU A 1 110 ? 1.847 -10.783 -11.490 1.00 67.75 110 GLU A O 1
ATOM 893 N N . LEU A 1 111 ? 3.702 -9.568 -11.753 1.00 62.22 111 LEU A N 1
ATOM 894 C CA . LEU A 1 111 ? 3.583 -9.436 -13.205 1.00 62.22 111 LEU A CA 1
ATOM 895 C C . LEU A 1 111 ? 4.942 -9.728 -13.829 1.00 62.22 111 LEU A C 1
ATOM 897 O O . LEU A 1 111 ? 5.954 -9.277 -13.301 1.00 62.22 111 LEU A O 1
ATOM 901 N N . GLU A 1 112 ? 5.002 -10.420 -14.963 1.00 56.78 112 GLU A N 1
ATOM 902 C CA . GLU A 1 112 ? 6.279 -10.626 -15.652 1.00 56.78 112 GLU A CA 1
ATOM 903 C C . GLU A 1 112 ? 6.712 -9.372 -16.416 1.00 56.78 112 GLU A C 1
ATOM 905 O O . GLU A 1 112 ? 7.900 -9.173 -16.634 1.00 56.78 112 GLU A O 1
ATOM 910 N N . LYS A 1 113 ? 5.793 -8.492 -16.827 1.00 55.66 113 LYS A N 1
ATOM 911 C CA . LYS A 1 113 ? 6.031 -7.210 -17.505 1.00 55.66 113 LYS A CA 1
ATOM 912 C C . LYS A 1 113 ? 4.933 -6.211 -17.141 1.00 55.66 113 LYS A C 1
ATOM 914 O O . LYS A 1 113 ? 3.792 -6.550 -16.845 1.00 55.66 113 LYS A O 1
ATOM 919 N N . PHE A 1 114 ? 5.266 -4.928 -17.263 1.00 54.16 114 PHE A N 1
ATOM 920 C CA . PHE A 1 114 ? 4.325 -3.822 -17.051 1.00 54.16 114 PHE A CA 1
ATOM 921 C C . PHE A 1 114 ? 3.038 -3.927 -17.888 1.00 54.16 114 PHE A C 1
ATOM 923 O O . PHE A 1 114 ? 1.953 -3.581 -17.424 1.00 54.16 114 PHE A O 1
ATOM 930 N N . CYS A 1 115 ? 3.146 -4.462 -19.102 1.00 53.00 115 CYS A N 1
ATOM 931 C CA . CYS A 1 115 ? 2.069 -4.552 -20.082 1.00 53.00 115 CYS A CA 1
ATOM 932 C C . CYS A 1 115 ? 1.531 -5.975 -20.301 1.00 53.00 115 CYS A C 1
ATOM 934 O O . CYS A 1 115 ? 0.942 -6.225 -21.343 1.00 53.00 115 CYS A O 1
ATOM 936 N N . ASP A 1 116 ? 1.664 -6.894 -19.339 1.00 51.53 116 ASP A N 1
ATOM 937 C CA . ASP A 1 116 ? 1.107 -8.262 -19.458 1.00 51.53 116 ASP A CA 1
ATOM 938 C C . ASP A 1 116 ? -0.433 -8.336 -19.451 1.00 51.53 116 ASP A C 1
ATOM 940 O O . ASP A 1 116 ? -1.017 -9.398 -19.273 1.00 51.53 116 ASP A O 1
ATOM 944 N N . THR A 1 117 ? -1.115 -7.211 -19.642 1.00 52.88 117 THR A N 1
ATOM 945 C CA . THR A 1 117 ? -2.568 -7.170 -19.770 1.00 52.88 117 THR A CA 1
ATOM 946 C C . THR A 1 117 ? -2.954 -6.445 -21.043 1.00 52.88 117 THR A C 1
ATOM 948 O O . THR A 1 117 ? -2.292 -5.470 -21.409 1.00 52.88 117 THR A O 1
ATOM 951 N N . ASP A 1 118 ? -4.111 -6.789 -21.592 1.00 55.19 118 ASP A N 1
ATOM 952 C CA . ASP A 1 118 ? -4.680 -6.182 -22.802 1.00 55.19 118 ASP A CA 1
ATOM 953 C C . ASP A 1 118 ? -4.980 -4.667 -22.683 1.00 55.19 118 ASP A C 1
ATOM 955 O O . ASP A 1 118 ? -5.285 -4.009 -23.671 1.00 55.19 118 ASP A O 1
ATOM 959 N N . TRP A 1 119 ? -4.854 -4.085 -21.484 1.00 51.38 119 TRP A N 1
ATOM 960 C CA . TRP A 1 119 ? -5.201 -2.695 -21.150 1.00 51.38 119 TRP A CA 1
ATOM 961 C C . TRP A 1 119 ? -4.194 -1.613 -21.593 1.00 51.38 119 TRP A C 1
ATOM 963 O O . TRP A 1 119 ? -4.439 -0.429 -21.363 1.00 51.38 119 TRP A O 1
ATOM 973 N N . GLY A 1 120 ? -3.062 -1.977 -22.206 1.00 53.97 120 GLY A N 1
ATOM 974 C CA . GLY A 1 120 ? -2.053 -1.010 -22.665 1.00 53.97 120 GLY A CA 1
ATOM 975 C C . GLY A 1 120 ? -1.364 -0.211 -21.541 1.00 53.97 120 GLY A C 1
ATOM 976 O O . GLY A 1 120 ? -1.483 -0.523 -20.357 1.00 53.97 120 GLY A O 1
ATOM 977 N N . TRP A 1 121 ? -0.586 0.812 -21.918 1.00 54.78 121 TRP A N 1
ATOM 978 C CA . TRP A 1 121 ? 0.188 1.653 -20.983 1.00 54.78 121 TRP A CA 1
ATOM 979 C C . TRP A 1 121 ? -0.662 2.680 -20.223 1.00 54.78 121 TRP A C 1
ATOM 981 O O . TRP A 1 121 ? -0.277 3.098 -19.136 1.00 54.78 121 TRP A O 1
ATOM 991 N N . GLU A 1 122 ? -1.810 3.072 -20.774 1.00 53.09 122 GLU A N 1
ATOM 992 C CA . GLU A 1 122 ? -2.658 4.150 -20.242 1.00 53.09 122 GLU A CA 1
ATOM 993 C C . GLU A 1 122 ? -3.398 3.756 -18.952 1.00 53.09 122 GLU A C 1
ATOM 995 O O . GLU A 1 122 ? -3.758 4.616 -18.154 1.00 53.09 122 GLU A O 1
ATOM 1000 N N . GLY A 1 123 ? -3.585 2.453 -18.704 1.00 50.59 123 GLY A N 1
ATOM 1001 C CA . GLY A 1 123 ? -4.217 1.931 -17.485 1.00 50.59 123 GLY A CA 1
ATOM 1002 C C . GLY A 1 123 ? -3.256 1.661 -16.320 1.00 50.59 123 GLY A C 1
ATOM 1003 O O . GLY A 1 123 ? -3.693 1.219 -15.256 1.00 50.59 123 GLY A O 1
ATOM 1004 N N . TYR A 1 124 ? -1.955 1.885 -16.509 1.00 52.12 124 TYR A N 1
ATOM 1005 C CA . TYR A 1 124 ? -0.900 1.568 -15.545 1.00 52.12 124 TYR A CA 1
ATOM 1006 C C . TYR A 1 124 ? -0.322 2.853 -14.927 1.00 52.12 124 TYR A C 1
ATOM 1008 O O . TYR A 1 124 ? -0.156 3.829 -15.657 1.00 52.12 124 TYR A O 1
ATOM 1016 N N . PRO A 1 125 ? 0.059 2.903 -13.631 1.00 55.56 125 PRO A N 1
ATOM 1017 C CA . PRO A 1 125 ? 0.026 1.874 -12.579 1.00 55.56 125 PRO A CA 1
ATOM 1018 C C . PRO A 1 125 ? -1.245 1.859 -11.717 1.00 55.56 125 PRO A C 1
ATOM 1020 O O . PRO A 1 125 ? -1.427 0.922 -10.949 1.00 55.56 125 PRO A O 1
ATOM 1023 N N . VAL A 1 126 ? -2.103 2.876 -11.836 1.00 55.09 126 VAL A N 1
ATOM 1024 C CA . VAL A 1 126 ? -3.194 3.162 -10.891 1.00 55.09 126 VAL A CA 1
ATOM 1025 C C . VAL A 1 126 ? -4.074 1.920 -10.696 1.00 55.09 126 VAL A C 1
ATOM 1027 O O . VAL A 1 126 ? -3.991 1.327 -9.626 1.00 55.09 126 VAL A O 1
ATOM 1030 N N . ARG A 1 127 ? -4.737 1.411 -11.747 1.00 54.12 127 ARG A N 1
ATOM 1031 C CA . ARG A 1 127 ? -5.788 0.365 -11.679 1.00 54.12 127 ARG A CA 1
ATOM 1032 C C . ARG A 1 127 ? -5.375 -1.027 -11.177 1.00 54.12 127 ARG A C 1
ATOM 1034 O O . ARG A 1 127 ? -6.226 -1.909 -11.109 1.00 54.12 127 ARG A O 1
ATOM 1041 N N . ARG A 1 128 ? -4.089 -1.280 -10.905 1.00 60.75 128 ARG A N 1
ATOM 1042 C CA . ARG A 1 128 ? -3.586 -2.625 -10.557 1.00 60.75 128 ARG A CA 1
ATOM 1043 C C . ARG A 1 128 ? -3.187 -2.799 -9.096 1.00 60.75 128 ARG A C 1
ATOM 1045 O O . ARG A 1 128 ? -2.897 -3.923 -8.703 1.00 60.75 128 ARG A O 1
ATOM 1052 N N . TYR A 1 129 ? -3.168 -1.733 -8.302 1.00 65.00 129 TYR A N 1
ATOM 1053 C CA . TYR A 1 129 ? -2.987 -1.868 -6.859 1.00 65.00 129 TYR A CA 1
ATOM 1054 C C . TYR A 1 129 ? -4.321 -2.240 -6.260 1.00 65.00 129 TYR A C 1
ATOM 1056 O O . TYR A 1 129 ? -5.269 -1.455 -6.264 1.00 65.00 129 TYR A O 1
ATOM 1064 N N . VAL A 1 130 ? -4.397 -3.483 -5.812 1.00 63.78 130 VAL A N 1
ATOM 1065 C CA . VAL A 1 130 ? -5.636 -4.038 -5.317 1.00 63.78 130 VAL A CA 1
ATOM 1066 C C . VAL A 1 130 ? -5.737 -3.673 -3.849 1.00 63.78 130 VAL A C 1
ATOM 1068 O O . VAL A 1 130 ? -5.002 -4.204 -3.019 1.00 63.78 130 VAL A O 1
ATOM 1071 N N . LEU A 1 131 ? -6.641 -2.748 -3.541 1.00 68.94 131 LEU A N 1
ATOM 1072 C CA . LEU A 1 131 ? -7.046 -2.484 -2.176 1.00 68.94 131 LEU A CA 1
ATOM 1073 C C . LEU A 1 131 ? -8.231 -3.387 -1.836 1.00 68.94 131 LEU A C 1
ATOM 1075 O O . LEU A 1 131 ? -9.302 -3.293 -2.436 1.00 68.94 131 LEU A O 1
ATOM 1079 N N . ARG A 1 132 ? -8.047 -4.229 -0.828 1.00 67.94 132 ARG A N 1
ATOM 1080 C CA . ARG A 1 132 ? -9.129 -4.961 -0.191 1.00 67.94 132 ARG A CA 1
ATOM 1081 C C . ARG A 1 132 ? -9.510 -4.232 1.082 1.00 67.94 132 ARG A C 1
ATOM 1083 O O . ARG A 1 132 ? -8.666 -4.043 1.950 1.00 67.94 132 ARG A O 1
ATOM 1090 N N . THR A 1 133 ? -10.772 -3.835 1.190 1.00 65.88 133 THR A N 1
ATOM 1091 C CA . THR A 1 133 ? -11.295 -3.181 2.397 1.00 65.88 133 THR A CA 1
ATOM 1092 C C . THR A 1 133 ? -11.917 -4.174 3.378 1.00 65.88 133 THR A C 1
ATOM 1094 O O . THR A 1 133 ? -11.911 -3.913 4.573 1.00 65.88 133 THR A O 1
ATOM 1097 N N . CYS A 1 134 ? -12.421 -5.331 2.925 1.00 69.81 134 CYS A N 1
ATOM 1098 C CA . CYS A 1 134 ? -13.094 -6.318 3.775 1.00 69.81 134 CYS A CA 1
ATOM 1099 C C . CYS A 1 134 ? -12.595 -7.761 3.566 1.00 69.81 134 CYS A C 1
ATOM 1101 O O . CYS A 1 134 ? -12.497 -8.248 2.438 1.00 69.81 134 CYS A O 1
ATOM 1103 N N . ILE A 1 135 ? -12.351 -8.489 4.667 1.00 66.38 135 ILE A N 1
ATOM 1104 C CA . ILE A 1 135 ? -11.900 -9.897 4.658 1.00 66.38 135 ILE A CA 1
ATOM 1105 C C . ILE A 1 135 ? -12.988 -10.910 4.283 1.00 66.38 135 ILE A C 1
ATOM 1107 O O . ILE A 1 135 ? -12.662 -12.029 3.882 1.00 66.38 135 ILE A O 1
ATOM 1111 N N . THR A 1 136 ? -14.264 -10.548 4.397 1.00 61.75 136 THR A N 1
ATOM 1112 C CA . THR A 1 136 ? -15.394 -11.458 4.151 1.00 61.75 136 THR A CA 1
ATOM 1113 C C . THR A 1 136 ? -16.044 -11.211 2.793 1.00 61.75 136 THR A C 1
ATOM 1115 O O . THR A 1 136 ? -16.374 -12.164 2.089 1.00 61.75 136 THR A O 1
ATOM 1118 N N . CYS A 1 137 ? -16.169 -9.954 2.360 1.00 65.88 137 CYS A N 1
ATOM 1119 C CA . CYS A 1 137 ? -16.684 -9.632 1.035 1.00 65.88 137 CYS A CA 1
ATOM 1120 C C . CYS A 1 137 ? -15.612 -9.863 -0.035 1.00 65.88 137 CYS A C 1
ATOM 1122 O O . CYS A 1 137 ? -14.684 -9.076 -0.194 1.00 65.88 137 CYS A O 1
ATOM 1124 N N . ALA A 1 138 ? -15.786 -10.909 -0.842 1.00 55.50 138 ALA A N 1
ATOM 1125 C CA . ALA A 1 138 ? -14.971 -11.160 -2.033 1.00 55.50 138 ALA A CA 1
ATOM 1126 C C . ALA A 1 138 ? -15.216 -10.154 -3.178 1.00 55.50 138 ALA A C 1
ATOM 1128 O O . ALA A 1 138 ? -14.673 -10.353 -4.254 1.00 55.50 138 ALA A O 1
ATOM 1129 N N . ASN A 1 139 ? -16.023 -9.108 -2.963 1.00 49.19 139 ASN A N 1
ATOM 1130 C CA . ASN A 1 139 ? -16.370 -8.089 -3.961 1.00 49.19 139 ASN A CA 1
ATOM 1131 C C . ASN A 1 139 ? -15.938 -6.668 -3.553 1.00 49.19 139 ASN A C 1
ATOM 1133 O O . ASN A 1 139 ? -16.174 -5.736 -4.308 1.00 49.19 139 ASN A O 1
ATOM 1137 N N . SER A 1 140 ? -15.317 -6.465 -2.385 1.00 54.12 140 SER A N 1
ATOM 1138 C CA . SER A 1 140 ? -14.863 -5.133 -1.947 1.00 54.12 140 SER A CA 1
ATOM 1139 C C . SER A 1 140 ? -13.456 -4.813 -2.484 1.00 54.12 140 SER A C 1
ATOM 1141 O O . SER A 1 140 ? -12.550 -4.478 -1.715 1.00 54.12 140 SER A O 1
ATOM 1143 N N . TRP A 1 141 ? -13.263 -5.033 -3.785 1.00 53.34 141 TRP A N 1
ATOM 1144 C CA . TRP A 1 141 ? -11.994 -4.894 -4.498 1.00 53.34 141 TRP A CA 1
ATOM 1145 C C . TRP A 1 141 ? -12.050 -3.666 -5.387 1.00 53.34 141 TRP A C 1
ATOM 1147 O O . TRP A 1 141 ? -12.213 -3.781 -6.598 1.00 53.34 141 TRP A O 1
ATOM 1157 N N . GLU A 1 142 ? -11.956 -2.482 -4.806 1.00 54.72 142 GLU A N 1
ATOM 1158 C CA . GLU A 1 142 ? -11.928 -1.278 -5.621 1.00 54.72 142 GLU A CA 1
ATOM 1159 C C . GLU A 1 142 ? -10.846 -0.351 -5.097 1.00 54.72 142 GLU A C 1
ATOM 1161 O O . GLU A 1 142 ? -10.853 0.092 -3.949 1.00 54.72 142 GLU A O 1
ATOM 1166 N N . GLN A 1 143 ? -9.890 -0.067 -5.974 1.00 49.50 143 GLN A N 1
ATOM 1167 C CA . GLN A 1 143 ? -9.247 1.224 -5.926 1.00 49.50 143 GLN A CA 1
ATOM 1168 C C . GLN A 1 143 ? -10.303 2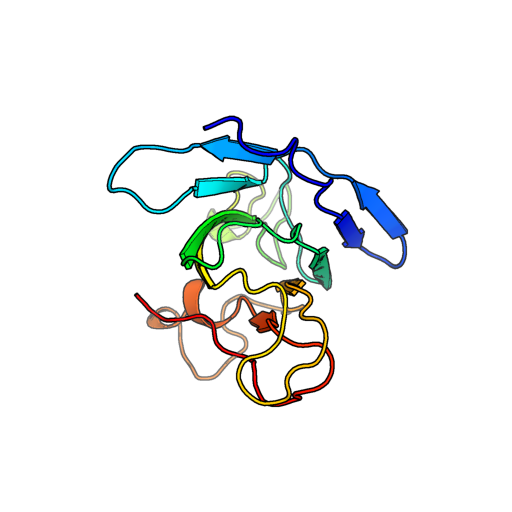.232 -6.376 1.00 49.50 143 GLN A C 1
ATOM 1170 O O . GLN A 1 143 ? -10.761 2.167 -7.519 1.00 49.50 143 GLN A O 1
ATOM 1175 N N . GLU A 1 144 ? -10.692 3.153 -5.500 1.00 46.88 144 GLU A N 1
ATOM 1176 C CA . GLU A 1 144 ? -11.481 4.298 -5.938 1.00 46.88 144 GLU A CA 1
ATOM 1177 C C . GLU A 1 144 ? -10.595 5.112 -6.888 1.00 46.88 144 GLU A C 1
ATOM 1179 O O . GLU A 1 144 ? -9.572 5.682 -6.496 1.00 46.88 144 GLU A O 1
ATOM 1184 N N . ALA A 1 145 ? -10.928 5.067 -8.179 1.00 41.34 145 ALA A N 1
ATOM 1185 C CA . ALA A 1 145 ? -10.319 5.940 -9.164 1.00 41.34 145 ALA A CA 1
ATOM 1186 C C . ALA A 1 145 ? -10.696 7.382 -8.800 1.00 41.34 145 ALA A C 1
ATOM 1188 O O . ALA A 1 145 ? -11.878 7.682 -8.634 1.00 41.34 145 ALA A O 1
ATOM 1189 N N . ALA A 1 146 ? -9.682 8.233 -8.646 1.00 35.94 146 ALA A N 1
ATOM 1190 C CA . ALA A 1 146 ? -9.866 9.675 -8.518 1.00 35.94 146 ALA A CA 1
ATOM 1191 C C . ALA A 1 146 ? -10.444 10.277 -9.807 1.00 35.94 146 ALA A C 1
ATOM 1193 O O . ALA A 1 146 ? -10.069 9.789 -10.902 1.00 35.94 146 ALA A O 1
#

Radius of gyration: 15.91 Å; Cα contacts (8 Å, |Δi|>4): 311; chains: 1; bounding box: 44×36×43 Å

Mean predicted aligned error: 9.45 Å

Organism: NCBI:txid1962118

F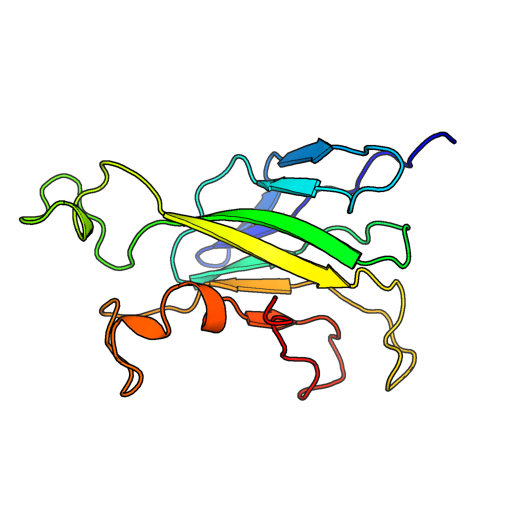oldseek 3Di:
DDQPPFDFKWKDDPNDIDGFDWDWDDDPPDAIEIETPDEAEAQMKIWGTLRVPQAKHKYKHFYQFNQADCPDPDPNNHPPGTDIEIFIDGRDQADPVPRHGWIWMWHRHNDPGQPPDPPPPVCPDHFRTWTGGHPPDPPSTDRPDD

Solvent-accessible surface area (backbone atoms only — not comparable to full-atom values): 8573 Å² total; per-residue (Å²): 133,86,75,73,83,76,59,72,30,34,40,35,47,95,94,41,77,48,75,52,61,65,50,78,47,81,50,93,98,51,64,38,32,38,36,50,73,56,72,44,47,53,58,24,36,35,40,50,45,76,51,93,66,72,42,60,30,35,39,38,40,31,32,47,51,68,59,47,30,86,81,36,97,43,78,83,25,20,69,80,68,62,47,75,45,78,42,51,45,71,31,44,72,45,28,94,88,75,68,42,68,32,45,42,35,37,38,35,61,72,49,88,46,98,60,81,50,98,66,52,72,88,53,58,72,68,82,58,48,43,31,32,45,31,80,77,51,93,75,45,71,57,60,59,78,129

Sequence (146 aa):
MTYPKPEPIWLERNGKRWPIPFSATYHEGELPTLALLDILHPGDRVELPSIATNRPARLDVAVWPPNAREAGSGWFRRKTYPYRIPMVFNSFDTCPACSTETVHHIEVPELEKFCDTDWGWEGYPVRRYVLRTCITCANSWEQEAA

pLDDT: mean 71.46, std 13.5, range [35.94, 94.38]